Protein AF-A0A1I2Q9I5-F1 (afdb_monomer)

Nearest PDB structures (foldseek):
  6oly-assembly1_C  TM=3.849E-01  e=2.698E+00  Methanothermobacter thermautotrophicus
  7a0g-assembly1_JJJ  TM=3.496E-01  e=3.749E+00  Serratia marcescens

Radius of gyration: 13.93 Å; Cα contacts (8 Å, |Δi|>4): 79; chains: 1; bounding box: 35×30×32 Å

Solvent-accessible surface area (backbone atoms only — not comparable to full-atom values): 3834 Å² total; per-residue (Å²): 102,54,70,60,11,54,53,26,34,52,54,8,51,55,23,38,41,29,34,70,38,54,95,46,40,34,57,54,51,47,55,50,44,50,59,50,40,72,72,72,36,101,76,58,75,67,75,89,39,75,66,57,47,25,51,54,29,34,55,52,10,52,51,26,34,53,52,10,50,52,40,60,78,103

Organism: NCBI:txid68239

Secondary structure (DSSP, 8-state):
-HHHHHHHHHHHHHHHHHHTTGGGHHHHHHHHHHHHHHHH-SSS---S-HHHHHHHHHHHHHHHHHHHHHHHH-

Sequence (74 aa):
MVLRGVLALIAGGASVVVAGGYRGADVWVWDWADVVFRRRTRYATPWWSLTTMRIQFGIAGAVFLAAGAHTLVR

Mean predicted aligned error: 6.62 Å

Foldseek 3Di:
DLVLLVVLLVLLVLLQCLLVCPVNVLVVVLVVQCVCCVVPHPPPDRQPDSNSSSVVSNVSSVVSNVSSVVVNVD

pLDDT: mean 81.03, std 11.49, range [47.97, 93.0]

Structure (mmCIF, N/CA/C/O backbone):
data_AF-A0A1I2Q9I5-F1
#
_entry.id   AF-A0A1I2Q9I5-F1
#
loop_
_atom_site.group_PDB
_atom_site.id
_atom_site.type_symbol
_atom_site.label_atom_id
_atom_site.label_alt_id
_atom_site.label_comp_id
_atom_site.label_asym_id
_atom_site.label_entity_id
_atom_site.label_seq_id
_atom_site.pdbx_PDB_ins_code
_atom_site.Cartn_x
_atom_site.Cartn_y
_atom_site.Cartn_z
_atom_site.occupancy
_atom_site.B_iso_or_equiv
_atom_site.auth_seq_id
_atom_site.auth_comp_id
_atom_site.auth_asym_id
_atom_site.auth_atom_id
_atom_site.pdbx_PDB_model_num
ATOM 1 N N . MET A 1 1 ? -20.654 9.515 7.223 1.00 67.75 1 MET A N 1
ATOM 2 C CA . MET A 1 1 ? -19.390 9.248 7.951 1.00 67.75 1 MET A CA 1
ATOM 3 C C . MET A 1 1 ? -18.781 7.915 7.533 1.00 67.75 1 MET A C 1
ATOM 5 O O . MET A 1 1 ? -17.621 7.912 7.148 1.00 67.75 1 MET A O 1
ATOM 9 N N . VAL A 1 2 ? -19.588 6.853 7.427 1.00 82.88 2 VAL A N 1
ATOM 10 C CA . VAL A 1 2 ? -19.196 5.522 6.918 1.00 82.88 2 VAL A CA 1
ATOM 11 C C . VAL A 1 2 ? -18.378 5.551 5.618 1.00 82.88 2 VAL A C 1
ATOM 13 O O . VAL A 1 2 ? -17.287 4.997 5.585 1.00 82.88 2 VAL A O 1
ATOM 16 N N . LEU A 1 3 ? -18.832 6.256 4.570 1.00 87.56 3 LEU A N 1
ATOM 17 C CA . LEU A 1 3 ? -18.097 6.324 3.293 1.00 87.56 3 LEU A CA 1
ATOM 18 C C . LEU A 1 3 ? -16.664 6.861 3.458 1.00 87.56 3 LEU A C 1
ATOM 20 O O . LEU A 1 3 ? -15.735 6.334 2.858 1.00 87.56 3 LEU A O 1
ATOM 24 N N . ARG A 1 4 ? -16.469 7.884 4.301 1.00 84.81 4 ARG A N 1
ATOM 25 C CA . ARG A 1 4 ? -15.135 8.437 4.590 1.00 84.81 4 ARG A CA 1
ATOM 26 C C . ARG A 1 4 ? -14.258 7.429 5.331 1.00 84.81 4 ARG A C 1
ATOM 28 O O . ARG A 1 4 ? -13.081 7.326 5.007 1.00 84.81 4 ARG A O 1
ATOM 35 N N . GLY A 1 5 ? -14.832 6.682 6.273 1.00 85.50 5 GLY A N 1
ATOM 36 C CA . GLY A 1 5 ? -14.118 5.632 6.996 1.00 85.50 5 GLY A CA 1
ATOM 37 C C . GLY A 1 5 ? -13.697 4.476 6.090 1.00 85.50 5 GLY A C 1
ATOM 38 O O . GLY A 1 5 ? -12.542 4.065 6.119 1.00 85.50 5 GLY A O 1
ATOM 39 N N . VAL A 1 6 ? -14.585 4.029 5.197 1.00 89.69 6 VAL A N 1
ATOM 40 C CA . VAL A 1 6 ? -14.272 3.000 4.190 1.00 89.69 6 VAL A CA 1
ATOM 41 C C . VAL A 1 6 ? -13.170 3.472 3.240 1.00 89.69 6 VAL A C 1
ATOM 43 O O . VAL A 1 6 ? -12.210 2.742 3.009 1.00 89.69 6 VAL A O 1
ATOM 46 N N . LEU A 1 7 ? -13.252 4.705 2.728 1.00 90.12 7 LEU A N 1
ATOM 47 C CA . LEU A 1 7 ? -12.209 5.271 1.865 1.00 90.12 7 LEU A CA 1
ATOM 48 C C . LEU A 1 7 ? -10.856 5.363 2.584 1.00 90.12 7 LEU A C 1
ATOM 50 O O . LEU A 1 7 ? -9.830 5.040 1.990 1.00 90.12 7 LEU A O 1
ATOM 54 N N . ALA A 1 8 ? -10.852 5.753 3.861 1.00 87.25 8 ALA A N 1
ATOM 55 C CA . ALA A 1 8 ? -9.642 5.784 4.675 1.00 87.25 8 ALA A CA 1
ATOM 56 C C . ALA A 1 8 ? -9.061 4.376 4.886 1.00 87.25 8 ALA A C 1
ATOM 58 O O . ALA A 1 8 ? -7.858 4.195 4.736 1.00 87.25 8 ALA A O 1
ATOM 59 N N . LEU A 1 9 ? -9.891 3.359 5.137 1.00 88.69 9 LEU A N 1
ATOM 60 C CA . LEU A 1 9 ? -9.420 1.974 5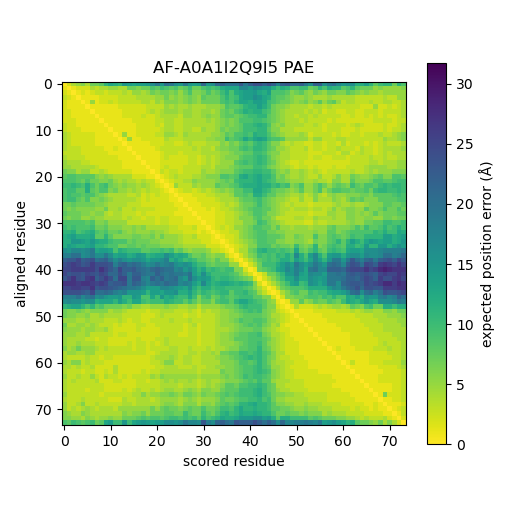.236 1.00 88.69 9 LEU A CA 1
ATOM 61 C C . LEU A 1 9 ? -8.813 1.467 3.923 1.00 88.69 9 LEU A C 1
ATOM 63 O O . LEU A 1 9 ? -7.762 0.831 3.947 1.00 88.69 9 LEU A O 1
ATOM 67 N N . ILE A 1 10 ? -9.438 1.775 2.783 1.00 92.06 10 ILE A N 1
ATOM 68 C CA . ILE A 1 10 ? -8.924 1.396 1.459 1.00 92.06 10 ILE A CA 1
ATOM 69 C C . ILE A 1 10 ? -7.572 2.070 1.203 1.00 92.06 10 ILE A C 1
ATOM 71 O O . ILE A 1 10 ? -6.609 1.397 0.834 1.00 92.06 10 ILE A O 1
ATOM 75 N N . ALA A 1 11 ? -7.475 3.381 1.442 1.00 89.12 11 ALA A N 1
ATOM 76 C CA . ALA A 1 11 ? -6.228 4.128 1.291 1.00 89.12 11 ALA A CA 1
ATOM 77 C C . ALA A 1 11 ? -5.131 3.606 2.233 1.00 89.12 11 ALA A C 1
ATOM 79 O O . ALA A 1 11 ? -3.980 3.434 1.825 1.00 89.12 11 ALA A O 1
ATOM 80 N N . GLY A 1 12 ? -5.497 3.302 3.479 1.00 88.81 12 GLY A N 1
ATOM 81 C CA . GLY A 1 12 ? -4.600 2.744 4.480 1.00 88.81 12 GLY A CA 1
ATOM 82 C C . GLY A 1 12 ? -4.069 1.368 4.087 1.00 88.81 12 GLY A C 1
ATOM 83 O O . GLY A 1 12 ? -2.859 1.152 4.070 1.00 88.81 12 GLY A O 1
ATOM 84 N N . GLY A 1 13 ? -4.961 0.464 3.679 1.00 87.25 13 GLY A N 1
ATOM 85 C CA . GLY A 1 13 ? -4.607 -0.877 3.218 1.00 87.25 13 GLY A CA 1
ATOM 86 C C . GLY A 1 13 ? -3.705 -0.855 1.986 1.00 87.25 13 GLY A C 1
ATOM 87 O O . GLY A 1 13 ? -2.662 -1.505 1.984 1.00 87.25 13 GLY A O 1
ATOM 88 N N . ALA A 1 14 ? -4.040 -0.048 0.974 1.00 88.38 14 ALA A N 1
ATOM 89 C CA . ALA A 1 14 ? -3.189 0.130 -0.204 1.00 88.38 14 ALA A CA 1
ATOM 90 C C . ALA A 1 14 ? -1.785 0.630 0.176 1.00 88.38 14 ALA A C 1
ATOM 92 O O . ALA A 1 14 ? -0.784 0.131 -0.334 1.00 88.38 14 ALA A O 1
ATOM 93 N N . SER A 1 15 ? -1.697 1.561 1.128 1.00 87.06 15 SER A N 1
ATOM 94 C CA . SER A 1 15 ? -0.417 2.103 1.590 1.00 87.06 15 SER A CA 1
ATOM 95 C C . SER A 1 15 ? 0.429 1.068 2.336 1.00 87.06 15 SER A C 1
ATOM 97 O O . SER A 1 15 ? 1.642 1.013 2.149 1.00 87.06 15 SER A O 1
ATOM 99 N N . VAL A 1 16 ? -0.202 0.195 3.128 1.00 89.12 16 VAL A N 1
ATOM 100 C CA . VAL A 1 16 ? 0.480 -0.915 3.813 1.00 89.12 16 VAL A CA 1
ATOM 101 C C . VAL A 1 16 ? 0.988 -1.964 2.821 1.00 89.12 16 VAL A C 1
ATOM 103 O O . VAL A 1 16 ? 2.101 -2.456 2.983 1.00 89.12 16 VAL A O 1
ATOM 106 N N . VAL A 1 17 ? 0.228 -2.275 1.765 1.00 90.75 17 VAL A N 1
ATOM 107 C CA . VAL A 1 17 ? 0.661 -3.193 0.691 1.00 90.75 17 VAL A CA 1
ATOM 108 C C . VAL A 1 17 ? 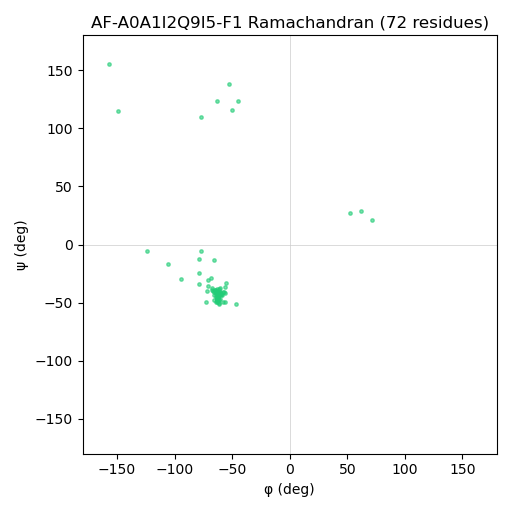1.925 -2.672 0.001 1.00 90.75 17 VAL A C 1
ATOM 110 O O . VAL A 1 17 ? 2.863 -3.438 -0.229 1.00 90.75 17 VAL A O 1
ATOM 113 N N . VAL A 1 18 ? 1.969 -1.366 -0.278 1.00 86.62 18 VAL A N 1
ATOM 114 C CA . VAL A 1 18 ? 3.145 -0.688 -0.843 1.00 86.62 18 VAL A CA 1
ATOM 115 C C . VAL A 1 18 ? 4.304 -0.701 0.153 1.00 86.62 18 VAL A C 1
ATOM 117 O O . VAL A 1 18 ? 5.410 -1.086 -0.205 1.00 86.62 18 VAL A O 1
ATOM 120 N N . ALA A 1 19 ? 4.076 -0.354 1.420 1.00 88.25 19 ALA A N 1
ATOM 121 C CA . ALA A 1 19 ? 5.125 -0.366 2.441 1.00 88.25 19 ALA A CA 1
ATOM 122 C C . ALA A 1 19 ? 5.726 -1.765 2.667 1.00 88.25 19 ALA A C 1
ATOM 124 O O . ALA A 1 19 ? 6.938 -1.901 2.835 1.00 88.25 19 ALA A O 1
ATOM 125 N N . GLY A 1 20 ? 4.885 -2.802 2.627 1.00 86.12 20 GLY A N 1
ATOM 126 C CA . GLY A 1 20 ? 5.278 -4.203 2.766 1.00 86.12 20 GLY A CA 1
ATOM 127 C C . GLY A 1 20 ? 5.915 -4.812 1.515 1.00 86.12 20 GLY A C 1
ATOM 128 O O . GLY A 1 20 ? 6.355 -5.957 1.562 1.00 86.12 20 GLY A O 1
ATOM 129 N N . GLY A 1 21 ? 5.960 -4.080 0.397 1.00 84.44 21 GLY A N 1
ATOM 130 C CA . GLY A 1 21 ? 6.557 -4.541 -0.858 1.00 84.44 21 GLY A CA 1
ATOM 131 C C . GLY A 1 21 ? 5.890 -5.780 -1.461 1.00 84.44 21 GLY A C 1
ATOM 132 O O . GLY A 1 21 ? 6.536 -6.583 -2.140 1.00 84.44 21 GLY A O 1
ATOM 133 N N . TYR A 1 22 ? 4.593 -5.977 -1.207 1.00 84.12 22 TYR A N 1
ATOM 134 C CA . TYR A 1 22 ? 3.885 -7.167 -1.672 1.00 84.12 22 TYR A CA 1
ATOM 135 C C . TYR A 1 22 ? 3.871 -7.216 -3.206 1.00 84.12 22 TYR A C 1
ATOM 137 O O . TYR A 1 22 ? 3.423 -6.274 -3.858 1.00 84.12 22 TYR A O 1
ATOM 145 N N . ARG A 1 23 ? 4.376 -8.312 -3.791 1.00 83.44 23 ARG A N 1
ATOM 146 C CA . ARG A 1 23 ? 4.536 -8.490 -5.251 1.00 83.44 23 ARG A CA 1
ATOM 147 C C . ARG A 1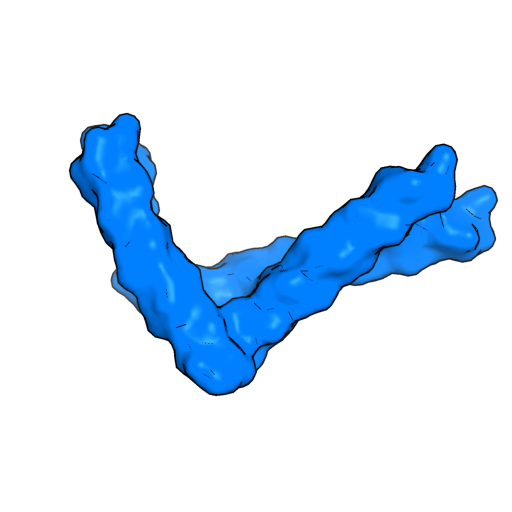 23 ? 5.303 -7.354 -5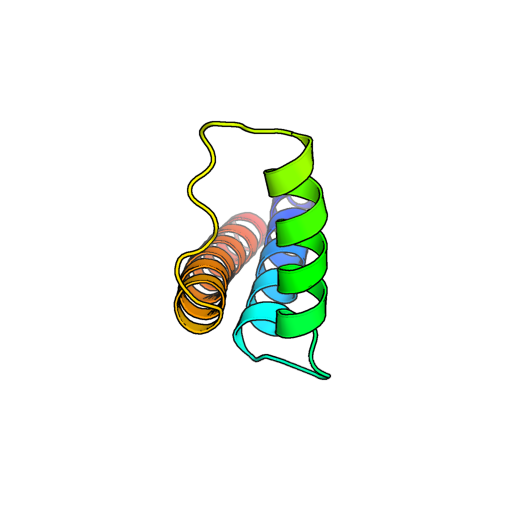.957 1.00 83.44 23 ARG A C 1
ATOM 149 O O . ARG A 1 23 ? 5.081 -7.119 -7.140 1.00 83.44 23 ARG A O 1
ATOM 156 N N . GLY A 1 24 ? 6.192 -6.648 -5.256 1.00 84.31 24 GLY A N 1
ATOM 157 C CA . GLY A 1 24 ? 6.925 -5.522 -5.843 1.00 84.31 24 GLY A CA 1
ATOM 158 C C . GLY A 1 24 ? 6.055 -4.287 -6.097 1.00 84.31 24 GLY A C 1
ATOM 159 O O . GLY A 1 24 ? 6.415 -3.441 -6.914 1.00 84.31 24 GLY A O 1
ATOM 160 N N . ALA A 1 25 ? 4.913 -4.165 -5.408 1.00 84.94 25 ALA A N 1
ATOM 161 C CA . ALA A 1 25 ? 4.058 -2.980 -5.475 1.00 84.94 25 ALA A CA 1
ATOM 162 C C . ALA A 1 25 ? 4.822 -1.695 -5.125 1.00 84.94 25 ALA A C 1
ATOM 164 O O . ALA A 1 25 ? 4.558 -0.645 -5.698 1.00 84.94 25 ALA A O 1
ATOM 165 N N . ASP A 1 26 ? 5.802 -1.777 -4.228 1.00 83.25 26 ASP A N 1
ATOM 166 C CA . ASP A 1 26 ? 6.700 -0.674 -3.907 1.00 83.25 26 ASP A CA 1
ATOM 167 C C . ASP A 1 26 ? 7.553 -0.237 -5.103 1.00 83.25 26 ASP A C 1
ATOM 169 O O . ASP A 1 26 ? 7.713 0.956 -5.321 1.00 83.25 26 ASP A O 1
ATOM 173 N N . VAL A 1 27 ? 8.052 -1.173 -5.914 1.00 84.56 27 VAL A N 1
ATOM 174 C CA . VAL A 1 27 ? 8.855 -0.860 -7.103 1.00 84.56 27 VAL A CA 1
ATOM 175 C C . VAL A 1 27 ? 7.969 -0.257 -8.185 1.00 84.56 27 VAL A C 1
ATOM 177 O O . VAL A 1 27 ? 8.351 0.718 -8.821 1.00 84.56 27 VAL A O 1
ATOM 180 N N . TRP A 1 28 ? 6.757 -0.789 -8.357 1.00 86.06 28 TRP A N 1
ATOM 181 C CA . TRP A 1 28 ? 5.789 -0.249 -9.309 1.00 86.06 28 TRP A CA 1
ATOM 182 C C . TRP A 1 28 ? 5.348 1.175 -8.941 1.00 86.06 28 TRP A C 1
ATOM 184 O O . TRP A 1 28 ? 5.330 2.058 -9.797 1.00 86.06 28 TRP A O 1
ATOM 194 N N . VAL A 1 29 ? 5.046 1.427 -7.661 1.00 83.81 29 VAL A N 1
ATOM 195 C CA . VAL A 1 29 ? 4.717 2.775 -7.170 1.00 83.81 29 VAL A CA 1
ATOM 196 C C . VAL A 1 29 ? 5.914 3.706 -7.290 1.00 83.81 29 VAL A C 1
ATOM 198 O O . VAL A 1 29 ? 5.738 4.866 -7.651 1.00 83.81 29 VAL A O 1
ATOM 201 N N . TRP A 1 30 ? 7.120 3.211 -7.019 1.00 83.06 30 TRP A N 1
ATOM 202 C CA . TRP A 1 30 ? 8.348 3.981 -7.161 1.00 83.06 30 TRP A CA 1
ATOM 203 C C . TRP A 1 30 ? 8.600 4.419 -8.606 1.00 83.06 30 TRP A C 1
ATOM 205 O O . TRP A 1 30 ? 8.849 5.596 -8.852 1.00 83.06 30 TRP A O 1
ATOM 215 N N . ASP A 1 31 ? 8.491 3.496 -9.559 1.00 83.06 31 ASP A N 1
ATOM 216 C CA . ASP A 1 31 ? 8.686 3.771 -10.985 1.00 83.06 31 ASP A CA 1
ATOM 217 C C . ASP A 1 31 ? 7.623 4.744 -11.514 1.00 83.06 31 ASP A C 1
ATOM 219 O O . ASP A 1 31 ? 7.928 5.745 -12.165 1.00 83.06 31 ASP A O 1
ATOM 223 N N . TRP A 1 32 ? 6.361 4.532 -11.128 1.00 80.31 32 TRP A N 1
ATOM 224 C CA . TRP A 1 32 ? 5.279 5.456 -11.455 1.00 80.31 32 TRP A CA 1
ATOM 225 C C . TRP A 1 32 ? 5.499 6.846 -10.846 1.00 80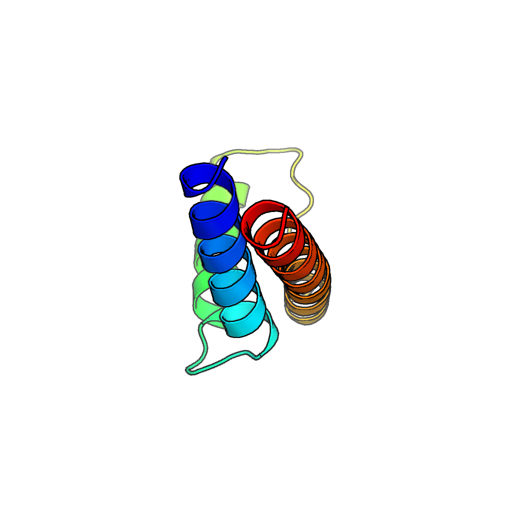.31 32 TRP A C 1
ATOM 227 O O . TRP A 1 32 ? 5.282 7.862 -11.512 1.00 80.31 32 TRP A O 1
ATOM 237 N N . ALA A 1 33 ? 5.956 6.907 -9.593 1.00 75.44 33 ALA A N 1
ATOM 238 C CA . ALA A 1 33 ? 6.282 8.156 -8.923 1.00 75.44 33 ALA A CA 1
ATOM 239 C C . ALA A 1 33 ? 7.415 8.889 -9.654 1.00 75.44 33 ALA A C 1
ATOM 241 O O . ALA A 1 33 ? 7.266 10.083 -9.904 1.00 75.44 33 ALA A O 1
ATOM 242 N N . ASP A 1 34 ? 8.493 8.208 -10.059 1.00 72.81 34 ASP A N 1
ATOM 243 C CA . ASP A 1 34 ? 9.561 8.828 -10.856 1.00 72.81 34 ASP A CA 1
ATOM 244 C C . ASP A 1 34 ? 8.985 9.444 -12.137 1.00 72.81 34 ASP A C 1
ATOM 246 O O . ASP A 1 34 ? 9.163 10.636 -12.376 1.00 72.81 34 ASP A O 1
ATOM 250 N N . VAL A 1 35 ? 8.173 8.706 -12.901 1.00 71.81 35 VAL A N 1
ATOM 251 C CA . VAL A 1 35 ? 7.545 9.221 -14.132 1.00 71.81 35 VAL A CA 1
ATOM 252 C C . VAL A 1 35 ? 6.675 10.458 -13.871 1.00 71.81 35 VAL A C 1
ATOM 254 O O . VAL A 1 35 ? 6.735 11.431 -14.631 1.00 71.81 35 VAL A O 1
ATOM 257 N N . VAL A 1 36 ? 5.868 10.453 -12.807 1.00 67.44 36 VAL A N 1
ATOM 258 C CA . VAL A 1 36 ? 4.955 11.559 -12.476 1.00 67.44 36 VAL A CA 1
ATOM 259 C C . VAL A 1 36 ? 5.713 12.772 -11.942 1.00 67.44 36 VAL A C 1
ATOM 261 O O . VAL A 1 36 ? 5.506 13.881 -12.436 1.00 67.44 36 VAL A O 1
ATOM 264 N N . PHE A 1 37 ? 6.602 12.598 -10.966 1.00 65.88 37 PHE A N 1
ATOM 265 C CA . PHE A 1 37 ? 7.319 13.708 -10.334 1.00 65.88 37 PHE A CA 1
ATOM 266 C C . PHE A 1 37 ? 8.358 14.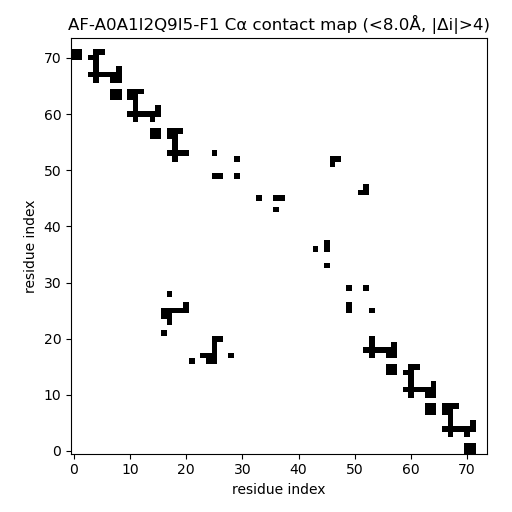326 -11.270 1.00 65.88 37 PHE A C 1
ATOM 268 O O . PHE A 1 37 ? 8.483 15.553 -11.313 1.00 65.88 37 PHE A O 1
ATOM 275 N N . ARG A 1 38 ? 9.020 13.508 -12.095 1.00 63.22 38 ARG A N 1
ATOM 276 C CA . ARG A 1 38 ? 9.997 13.963 -13.092 1.00 63.22 38 ARG A CA 1
ATOM 277 C C . ARG A 1 38 ? 9.336 14.696 -14.258 1.00 63.22 38 ARG A C 1
ATOM 279 O O . ARG A 1 38 ? 9.928 15.632 -14.787 1.00 63.22 38 ARG A O 1
ATOM 286 N N . ARG A 1 39 ? 8.092 14.346 -14.625 1.00 59.25 39 ARG A N 1
ATOM 287 C CA . ARG A 1 39 ? 7.308 15.119 -15.611 1.00 59.25 39 ARG A CA 1
ATOM 288 C C . ARG A 1 39 ? 6.675 16.384 -15.045 1.00 59.25 39 ARG A C 1
ATOM 290 O O . ARG A 1 39 ? 6.506 17.340 -15.796 1.00 59.25 39 ARG A O 1
ATOM 297 N N . ARG A 1 40 ? 6.245 16.390 -13.780 1.00 55.25 40 ARG A N 1
ATOM 298 C CA . ARG A 1 40 ? 5.292 17.404 -13.292 1.00 55.25 40 ARG A CA 1
ATOM 299 C C . ARG A 1 40 ? 5.897 18.479 -12.399 1.00 55.25 40 ARG A C 1
ATOM 301 O O . ARG A 1 40 ? 5.266 19.515 -12.219 1.00 55.25 40 ARG A O 1
ATOM 308 N N . THR A 1 41 ? 7.091 18.281 -11.847 1.00 49.59 41 THR A N 1
ATOM 309 C CA . THR A 1 41 ? 7.571 19.153 -10.767 1.00 49.59 41 THR A CA 1
ATOM 310 C C . THR A 1 41 ? 9.087 19.313 -10.758 1.00 49.59 41 THR A C 1
ATOM 312 O O . THR A 1 41 ? 9.814 18.393 -10.414 1.00 49.59 41 THR A O 1
ATOM 315 N N . ARG A 1 42 ? 9.559 20.542 -11.011 1.00 55.00 42 ARG A N 1
ATOM 316 C CA . ARG A 1 42 ? 10.953 20.976 -10.773 1.00 55.00 42 ARG A CA 1
ATOM 317 C C . ARG A 1 42 ? 11.336 20.998 -9.278 1.00 55.00 42 ARG A C 1
ATOM 319 O O . ARG A 1 42 ? 12.508 21.137 -8.958 1.00 55.00 42 ARG A O 1
ATOM 326 N N . TYR A 1 43 ? 10.342 20.896 -8.388 1.00 47.97 43 TYR A N 1
ATOM 327 C CA . TYR A 1 43 ? 10.447 21.127 -6.940 1.00 47.97 43 TYR A CA 1
ATOM 328 C C . TYR A 1 43 ? 9.998 19.955 -6.061 1.00 47.97 43 TYR A C 1
ATOM 330 O O . TYR A 1 43 ? 10.136 20.039 -4.844 1.00 47.97 43 TYR A O 1
ATOM 338 N N . ALA A 1 44 ? 9.447 18.878 -6.629 1.00 53.91 44 ALA A N 1
ATOM 339 C CA . ALA A 1 44 ? 9.195 17.691 -5.826 1.00 53.91 44 ALA A CA 1
ATOM 340 C C . ALA A 1 44 ? 10.540 17.007 -5.652 1.00 53.91 44 ALA A C 1
ATOM 342 O O . ALA A 1 44 ? 11.109 16.512 -6.625 1.00 53.91 44 ALA A O 1
ATOM 343 N N . THR A 1 45 ? 11.071 17.041 -4.434 1.00 54.78 45 THR A N 1
ATOM 344 C CA . THR A 1 45 ? 12.204 16.207 -4.063 1.00 54.78 45 THR A CA 1
ATOM 345 C C . THR A 1 45 ? 11.849 14.785 -4.485 1.00 54.78 45 THR A C 1
ATOM 347 O O . THR A 1 45 ? 10.861 14.246 -3.975 1.00 54.78 45 THR A O 1
ATOM 350 N N . PRO A 1 46 ? 12.588 14.187 -5.440 1.00 60.81 46 PRO A N 1
ATOM 351 C CA . PRO A 1 46 ? 12.417 12.780 -5.720 1.00 60.81 46 PRO A CA 1
ATOM 352 C C . PRO A 1 46 ? 12.567 12.068 -4.387 1.00 60.81 46 PRO A C 1
ATOM 354 O O . PRO A 1 46 ? 13.404 12.452 -3.560 1.00 60.81 46 PRO A O 1
ATOM 357 N N . TRP A 1 47 ? 11.710 11.084 -4.153 1.00 65.50 47 TRP A N 1
ATOM 358 C CA . TRP A 1 47 ? 11.849 10.218 -3.001 1.00 65.50 47 TRP A CA 1
ATOM 359 C C . TRP A 1 47 ? 13.326 9.814 -2.901 1.00 65.50 47 TRP A C 1
ATOM 361 O O . TRP A 1 47 ? 13.925 9.372 -3.878 1.00 65.50 47 TRP A O 1
ATOM 371 N N . TRP A 1 48 ? 13.955 10.091 -1.759 1.00 69.06 48 TRP A N 1
ATOM 372 C CA . TRP A 1 48 ? 15.418 10.009 -1.650 1.00 69.06 48 TRP A CA 1
ATOM 373 C C . TRP A 1 48 ? 15.913 8.561 -1.758 1.00 69.06 48 TRP A C 1
ATOM 375 O O . TRP A 1 48 ? 17.018 8.299 -2.221 1.00 69.06 48 TRP A O 1
ATOM 385 N N . SER A 1 49 ? 15.068 7.612 -1.343 1.00 79.75 49 SER A N 1
ATOM 386 C CA . SER A 1 49 ? 15.282 6.179 -1.510 1.00 79.75 49 SER A CA 1
ATOM 387 C C . SER A 1 49 ? 13.958 5.413 -1.469 1.00 79.75 49 SER A C 1
ATOM 389 O O . SER A 1 49 ? 12.990 5.853 -0.837 1.00 79.75 49 SER A O 1
ATOM 391 N N . LEU A 1 50 ? 13.940 4.233 -2.092 1.00 81.69 50 LEU A N 1
ATOM 392 C CA . LEU A 1 50 ? 12.811 3.298 -2.063 1.00 81.69 50 LEU A CA 1
ATOM 393 C C . LEU A 1 50 ? 12.419 2.931 -0.621 1.00 81.69 50 LEU A C 1
ATOM 395 O O . LEU A 1 50 ? 11.239 2.860 -0.281 1.00 81.69 50 LEU A O 1
ATOM 399 N N . THR A 1 51 ? 13.408 2.807 0.264 1.00 85.06 51 THR A N 1
ATOM 400 C CA . THR A 1 51 ? 13.210 2.592 1.703 1.00 85.06 51 THR A CA 1
ATOM 401 C C . THR A 1 51 ? 12.466 3.753 2.361 1.00 85.06 51 THR A C 1
ATOM 403 O O . THR A 1 51 ? 11.508 3.529 3.098 1.00 85.06 51 THR A O 1
ATOM 406 N N . THR A 1 52 ? 12.855 4.999 2.072 1.00 85.38 52 THR A N 1
ATOM 407 C CA . THR A 1 52 ? 12.169 6.193 2.592 1.00 85.38 52 THR A CA 1
ATOM 408 C C . THR A 1 52 ? 10.711 6.232 2.141 1.00 85.38 52 THR A C 1
ATOM 410 O O . THR A 1 52 ? 9.836 6.531 2.953 1.00 85.38 52 THR A O 1
ATOM 413 N N . MET A 1 53 ? 10.433 5.875 0.882 1.00 86.19 53 MET A N 1
ATOM 414 C CA . MET A 1 53 ? 9.059 5.782 0.385 1.00 86.19 53 MET A CA 1
ATOM 415 C C . MET A 1 53 ? 8.251 4.741 1.155 1.00 86.19 53 MET A C 1
ATOM 417 O O . MET A 1 53 ? 7.176 5.064 1.658 1.00 86.19 53 MET A O 1
ATOM 421 N N . ARG A 1 54 ? 8.777 3.521 1.313 1.00 87.81 54 ARG A N 1
ATOM 422 C CA . ARG A 1 54 ? 8.098 2.457 2.069 1.00 87.81 54 ARG A CA 1
ATOM 423 C C . ARG A 1 54 ? 7.769 2.891 3.500 1.00 87.81 54 ARG A C 1
ATOM 425 O O . ARG A 1 54 ? 6.660 2.646 3.962 1.00 87.81 54 ARG A O 1
ATOM 432 N N . ILE A 1 55 ? 8.688 3.583 4.178 1.00 88.88 55 ILE A N 1
ATOM 433 C CA . ILE A 1 55 ? 8.467 4.092 5.541 1.00 88.88 55 ILE A CA 1
ATOM 434 C C . ILE A 1 55 ? 7.337 5.126 5.567 1.00 88.88 55 ILE A C 1
ATOM 436 O O . ILE A 1 55 ? 6.418 5.007 6.374 1.00 88.88 55 ILE A O 1
ATOM 440 N N . GLN A 1 56 ? 7.368 6.122 4.680 1.00 88.25 56 GLN A N 1
ATOM 441 C CA . GLN A 1 56 ? 6.334 7.161 4.642 1.00 88.25 56 GLN A CA 1
ATOM 442 C C . GLN A 1 56 ? 4.956 6.590 4.282 1.00 88.25 56 GLN A C 1
ATOM 444 O O . GLN A 1 56 ? 3.965 6.948 4.918 1.00 88.25 56 GLN A O 1
ATOM 449 N N . PHE A 1 57 ? 4.890 5.653 3.331 1.00 87.81 57 PHE A N 1
ATOM 450 C CA . PHE A 1 57 ? 3.661 4.919 3.020 1.00 87.81 57 PHE A CA 1
ATOM 451 C C . PHE A 1 57 ? 3.185 4.069 4.200 1.00 87.81 57 PHE A C 1
ATOM 453 O O . PHE A 1 57 ? 1.988 4.024 4.468 1.00 87.81 57 PHE A O 1
ATOM 460 N N . GLY A 1 58 ? 4.094 3.443 4.948 1.00 89.19 58 GLY A N 1
ATOM 461 C CA . GLY A 1 58 ? 3.750 2.679 6.146 1.00 89.19 58 GLY A CA 1
ATOM 462 C C . GLY A 1 58 ? 3.126 3.558 7.231 1.00 89.19 58 GLY A C 1
ATOM 463 O O . GLY A 1 58 ? 2.068 3.224 7.764 1.00 89.19 58 GLY A O 1
ATOM 464 N N . ILE A 1 59 ? 3.734 4.717 7.503 1.00 90.75 59 ILE A N 1
ATOM 465 C CA . ILE A 1 59 ? 3.223 5.700 8.471 1.00 90.75 59 ILE A CA 1
ATOM 466 C C . ILE A 1 59 ? 1.846 6.209 8.034 1.00 90.75 59 ILE A C 1
ATOM 468 O O . ILE A 1 59 ? 0.895 6.157 8.814 1.00 90.75 59 ILE A O 1
ATOM 472 N N . ALA A 1 60 ? 1.713 6.659 6.783 1.00 88.62 60 ALA A N 1
ATOM 473 C CA . ALA A 1 60 ? 0.439 7.134 6.249 1.00 88.62 60 ALA A CA 1
ATOM 474 C C . ALA A 1 60 ? -0.631 6.035 6.297 1.00 88.62 60 ALA A C 1
ATOM 476 O O . ALA A 1 60 ? -1.761 6.286 6.715 1.00 88.62 60 ALA A O 1
ATOM 477 N N . GLY A 1 61 ? -0.258 4.805 5.941 1.00 89.69 61 GLY A N 1
ATOM 478 C CA . GLY A 1 61 ? -1.128 3.639 5.983 1.00 89.69 61 GLY A CA 1
ATOM 479 C C . GLY A 1 61 ? -1.696 3.378 7.373 1.00 89.69 61 GLY A C 1
ATOM 480 O O . GLY A 1 61 ? -2.911 3.259 7.525 1.00 89.69 61 GLY A O 1
ATOM 481 N N . ALA A 1 62 ? -0.839 3.372 8.396 1.00 91.81 62 ALA A N 1
ATOM 482 C CA . ALA A 1 62 ? -1.254 3.194 9.785 1.00 91.81 62 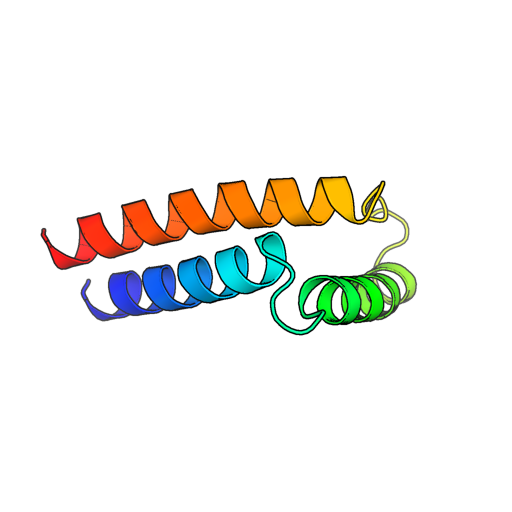ALA A CA 1
ATOM 483 C C . ALA A 1 62 ? -2.212 4.304 10.255 1.00 91.81 62 ALA A C 1
ATOM 485 O O . ALA A 1 62 ? -3.235 4.012 10.877 1.00 91.81 62 ALA A O 1
ATOM 486 N N . VAL A 1 63 ? -1.928 5.565 9.908 1.00 93.00 63 VAL A N 1
ATOM 487 C CA . VAL A 1 63 ? -2.790 6.710 10.250 1.00 93.00 63 VAL A CA 1
ATOM 488 C C . VAL A 1 63 ? -4.162 6.586 9.586 1.00 93.00 63 VAL A C 1
ATOM 490 O O . VAL A 1 63 ? -5.186 6.754 10.250 1.00 93.00 63 VAL A O 1
ATOM 493 N N . PHE A 1 64 ? -4.203 6.256 8.294 1.00 88.69 64 PHE A N 1
ATOM 494 C CA . PHE A 1 64 ? -5.455 6.084 7.558 1.00 88.69 64 PHE A CA 1
ATOM 495 C C . PHE A 1 64 ? -6.283 4.907 8.075 1.00 88.69 64 PHE A C 1
ATOM 497 O O . PHE A 1 64 ? -7.500 5.037 8.202 1.00 88.69 64 PHE A O 1
ATOM 504 N N . LEU A 1 65 ? -5.642 3.792 8.433 1.00 90.19 65 LEU A N 1
ATOM 505 C CA . LEU A 1 65 ? -6.326 2.656 9.049 1.00 90.19 65 LEU A CA 1
ATOM 506 C C . LEU A 1 65 ? -6.929 3.032 10.406 1.00 90.19 65 LEU A C 1
ATOM 508 O O . LEU A 1 65 ? -8.105 2.764 10.641 1.00 90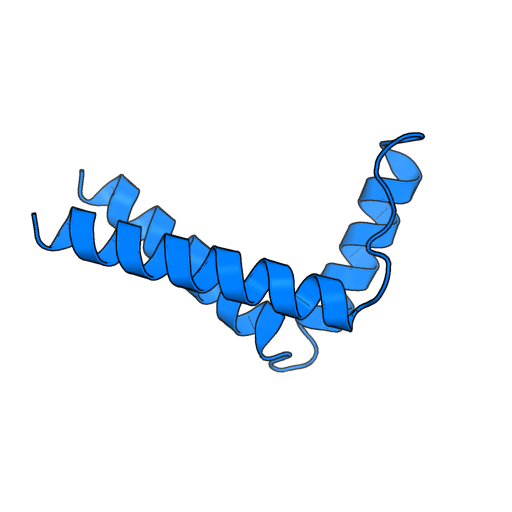.19 65 LEU A O 1
ATOM 512 N N . ALA A 1 66 ? -6.161 3.702 11.271 1.00 89.94 66 ALA A N 1
ATOM 513 C CA . ALA A 1 66 ? -6.637 4.140 12.581 1.00 89.94 66 ALA A CA 1
ATOM 514 C C . ALA A 1 66 ? -7.806 5.133 12.463 1.00 89.94 66 ALA A C 1
ATOM 516 O O . ALA A 1 66 ? -8.830 4.975 13.128 1.00 89.94 66 ALA A O 1
ATOM 517 N N . ALA A 1 67 ? -7.693 6.123 11.573 1.00 87.12 67 ALA A N 1
ATOM 518 C CA . ALA A 1 67 ? -8.753 7.097 11.324 1.00 87.12 67 ALA A CA 1
ATOM 519 C C . ALA A 1 67 ? -10.001 6.451 10.696 1.00 87.12 67 ALA A C 1
ATOM 521 O O . ALA A 1 67 ? -11.129 6.765 11.084 1.00 87.12 67 ALA A O 1
ATOM 522 N N . GLY A 1 68 ? -9.813 5.530 9.748 1.00 86.62 68 GLY A N 1
ATOM 523 C CA . GLY A 1 68 ? -10.892 4.785 9.104 1.00 86.62 68 GLY A CA 1
ATOM 524 C C . GLY A 1 68 ? -11.657 3.908 10.089 1.00 86.62 68 GLY A C 1
ATOM 525 O O . GLY A 1 68 ? -12.880 3.984 10.157 1.00 86.62 68 GLY A O 1
ATOM 526 N N . ALA A 1 69 ? -10.940 3.154 10.924 1.00 88.12 69 ALA A N 1
ATOM 527 C CA . ALA A 1 69 ? -11.538 2.352 11.984 1.00 88.12 69 ALA A CA 1
ATOM 528 C C . ALA A 1 69 ? -12.283 3.232 13.001 1.00 88.12 69 ALA A C 1
ATOM 530 O O . ALA A 1 69 ? -13.450 2.986 13.291 1.00 88.12 69 ALA A O 1
ATOM 531 N N . HIS A 1 70 ? -11.659 4.315 13.475 1.00 90.31 70 HIS A N 1
ATOM 532 C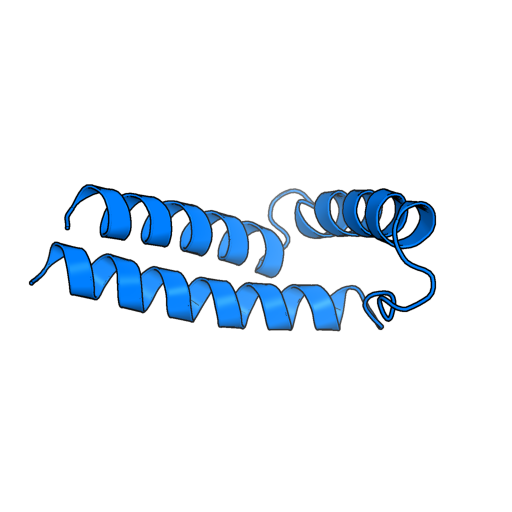 CA . HIS A 1 70 ? -12.280 5.227 14.438 1.00 90.31 70 HIS A CA 1
ATOM 533 C C . HIS A 1 70 ? -13.564 5.881 13.899 1.00 90.31 70 HIS A C 1
ATOM 535 O O . HIS A 1 70 ? -14.523 6.062 14.639 1.00 90.31 70 HIS A O 1
ATOM 541 N N . THR A 1 71 ? -13.608 6.226 12.610 1.00 88.06 71 THR A N 1
ATOM 542 C CA . THR A 1 71 ? -14.796 6.831 11.972 1.00 88.06 71 THR A CA 1
ATOM 543 C C . THR A 1 71 ? -15.897 5.836 11.607 1.00 88.06 71 THR A C 1
ATOM 545 O O . THR A 1 71 ? -16.990 6.268 11.252 1.00 88.06 71 THR A O 1
ATOM 548 N N . LEU A 1 72 ? -15.616 4.532 11.647 1.00 85.69 72 LEU A N 1
ATOM 549 C CA . LEU A 1 72 ? -16.612 3.472 11.462 1.00 85.69 72 LEU A CA 1
ATOM 550 C C . LEU A 1 72 ? -17.176 2.962 12.788 1.00 85.69 72 LEU A C 1
ATOM 552 O O . LEU A 1 72 ? -18.315 2.511 12.825 1.00 85.69 72 LEU A O 1
ATOM 556 N N . VAL A 1 73 ? -16.377 3.019 13.854 1.00 86.06 73 VAL A N 1
ATOM 557 C CA . VAL A 1 73 ? -16.786 2.629 15.211 1.00 86.06 73 VAL A CA 1
ATOM 558 C C . VAL A 1 73 ? -17.614 3.722 15.898 1.00 86.06 73 VAL A C 1
ATOM 560 O O . VAL A 1 73 ? -18.389 3.418 16.801 1.00 86.06 73 VAL A O 1
ATOM 563 N N . ARG A 1 74 ? -17.451 4.981 15.484 1.00 70.31 74 ARG A N 1
ATOM 564 C CA . ARG A 1 74 ? -18.114 6.156 16.061 1.00 70.31 74 ARG A CA 1
ATOM 565 C C . ARG A 1 74 ? -19.227 6.679 15.164 1.00 70.31 74 ARG A C 1
ATOM 567 O O . ARG A 1 74 ? -20.253 7.107 15.729 1.00 70.31 74 ARG A O 1
#